Protein AF-A0A5S3U142-F1 (afdb_monomer_lite)

Foldseek 3Di:
DPPDDLVLDADKDWPQPQWVDWDADPVRDIDTDGADPDPLQVVQCVVQPPDGDDSVDDGDDPVPCPDGDIDHDDCVVVVVVVVVSVVD

Structure (mmCIF, N/CA/C/O backbone):
data_AF-A0A5S3U142-F1
#
_entry.id   AF-A0A5S3U142-F1
#
loop_
_atom_site.group_PDB
_atom_site.id
_atom_site.type_symbol
_atom_site.label_atom_id
_atom_site.label_alt_id
_atom_site.label_comp_id
_atom_site.label_asym_id
_atom_site.label_entity_id
_atom_site.label_seq_id
_atom_site.pdbx_PDB_ins_code
_atom_site.Cartn_x
_atom_site.Cartn_y
_atom_site.Cartn_z
_atom_site.occupancy
_atom_site.B_iso_or_equiv
_atom_site.auth_seq_id
_atom_site.auth_comp_id
_atom_site.auth_asym_id
_atom_site.auth_atom_id
_atom_site.pdbx_PDB_model_num
ATOM 1 N N . VAL A 1 1 ? -12.083 7.990 -9.691 1.00 78.56 1 VAL A N 1
ATOM 2 C CA . VAL A 1 1 ? -12.895 8.281 -8.474 1.00 78.56 1 VAL A CA 1
ATOM 3 C C . VAL A 1 1 ? -12.391 9.552 -7.831 1.00 78.56 1 VAL A C 1
ATOM 5 O O . VAL A 1 1 ? -13.155 10.495 -7.694 1.00 78.56 1 VAL A O 1
ATOM 8 N N . CYS A 1 2 ? -11.101 9.609 -7.506 1.00 74.81 2 CYS A N 1
ATOM 9 C CA . CYS A 1 2 ? -10.424 10.876 -7.271 1.00 74.81 2 CYS A CA 1
ATOM 10 C C . CYS A 1 2 ? -10.349 11.643 -8.601 1.00 74.81 2 CYS A C 1
ATOM 12 O O . CYS A 1 2 ? -10.146 11.024 -9.644 1.00 74.81 2 CYS A O 1
ATOM 14 N N . ASN A 1 3 ? -10.572 12.955 -8.574 1.00 84.50 3 ASN A N 1
ATOM 15 C CA . ASN A 1 3 ? -10.499 13.832 -9.743 1.00 84.50 3 ASN A CA 1
ATOM 16 C C . ASN A 1 3 ? -9.026 14.125 -10.103 1.00 84.50 3 ASN A C 1
ATOM 18 O O . ASN A 1 3 ? -8.576 15.259 -9.971 1.00 84.50 3 ASN A O 1
ATOM 22 N N . CYS A 1 4 ? -8.266 13.081 -10.444 1.00 82.19 4 CYS A N 1
ATOM 23 C CA . CYS A 1 4 ? -6.859 13.139 -10.850 1.00 82.19 4 CYS A CA 1
ATOM 24 C C . CYS A 1 4 ? -6.718 12.934 -12.364 1.00 82.19 4 CYS A C 1
ATOM 26 O O . CYS A 1 4 ? -7.542 12.249 -12.978 1.00 82.19 4 CYS A O 1
ATOM 28 N N . HIS A 1 5 ? -5.679 13.513 -12.968 1.00 80.06 5 HIS A N 1
ATOM 29 C CA . HIS A 1 5 ? -5.359 13.257 -14.370 1.00 80.06 5 HIS A CA 1
ATOM 30 C C . HIS A 1 5 ? -4.686 11.888 -14.525 1.00 80.06 5 HIS A C 1
ATOM 32 O O . HIS A 1 5 ? -4.065 11.376 -13.595 1.00 80.06 5 HIS A O 1
ATOM 38 N N . ALA A 1 6 ? -4.767 11.292 -15.719 1.00 77.94 6 ALA A N 1
ATOM 39 C CA . ALA A 1 6 ? -4.087 10.028 -16.010 1.00 77.94 6 ALA A CA 1
ATOM 40 C C . ALA A 1 6 ? -2.564 10.114 -15.778 1.00 77.94 6 ALA A C 1
ATOM 42 O O . ALA A 1 6 ? -1.965 9.150 -15.310 1.00 77.94 6 ALA A O 1
ATOM 43 N N . SER A 1 7 ? -1.964 11.288 -16.017 1.00 80.75 7 SER A N 1
ATOM 44 C CA . SER A 1 7 ? -0.550 11.573 -15.734 1.00 80.75 7 SER A CA 1
ATOM 45 C C . SER A 1 7 ? -0.179 11.512 -14.252 1.00 80.75 7 SER A C 1
ATOM 47 O O . SER A 1 7 ? 0.995 11.343 -13.940 1.00 80.75 7 SER A O 1
ATOM 49 N N . ASP A 1 8 ? -1.156 11.652 -13.354 1.00 82.38 8 ASP A N 1
ATOM 50 C CA . ASP A 1 8 ? -0.937 11.670 -11.904 1.00 82.38 8 ASP A CA 1
ATOM 51 C C . ASP A 1 8 ? -0.996 10.258 -11.296 1.00 82.38 8 ASP A C 1
ATOM 53 O O . ASP A 1 8 ? -0.741 10.078 -10.106 1.00 82.38 8 ASP A O 1
ATOM 57 N N . ASN A 1 9 ? -1.355 9.245 -12.093 1.00 78.62 9 ASN A N 1
ATOM 58 C CA . ASN A 1 9 ? -1.477 7.865 -11.641 1.00 78.62 9 ASN A CA 1
ATOM 59 C C . ASN A 1 9 ? -0.241 7.060 -12.058 1.00 78.62 9 ASN A C 1
ATOM 61 O O . ASN A 1 9 ? -0.061 6.734 -13.231 1.00 78.62 9 ASN A O 1
ATOM 65 N N . GLU A 1 10 ? 0.585 6.677 -11.084 1.00 82.88 10 GLU A N 1
ATOM 66 C CA . GLU A 1 10 ? 1.717 5.775 -11.307 1.00 82.88 10 GLU A C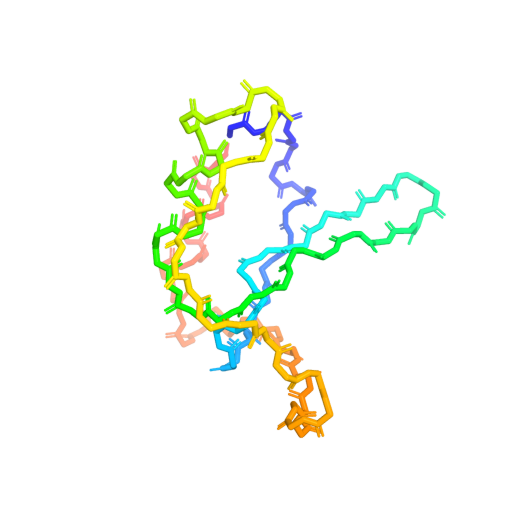A 1
ATOM 67 C C . GLU A 1 10 ? 1.366 4.345 -10.872 1.00 82.88 10 GLU A C 1
ATOM 69 O O . GLU A 1 10 ? 0.987 4.087 -9.728 1.00 82.88 10 GLU A O 1
ATOM 74 N N . GLY A 1 11 ? 1.499 3.393 -11.798 1.00 82.12 11 GLY A N 1
ATOM 75 C CA . GLY A 1 11 ? 1.366 1.972 -11.493 1.00 82.12 11 GLY A CA 1
ATOM 76 C C . GLY A 1 1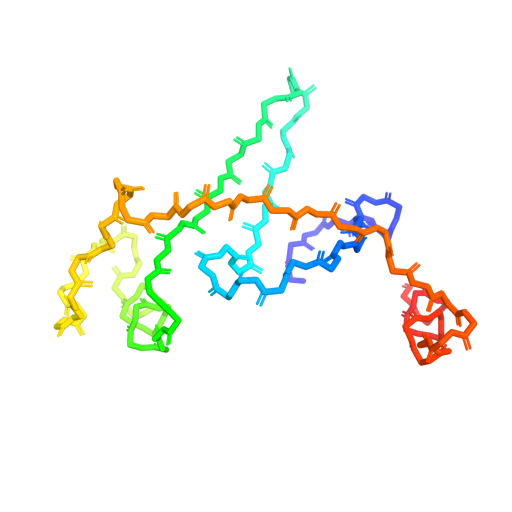1 ? 2.653 1.418 -10.885 1.00 82.12 11 GLY A C 1
ATOM 77 O O . GLY A 1 11 ? 3.729 1.587 -11.455 1.00 82.12 11 GLY A O 1
ATOM 78 N N . ALA A 1 12 ? 2.543 0.693 -9.773 1.00 84.31 12 ALA A N 1
ATOM 79 C CA . ALA A 1 12 ? 3.645 -0.059 -9.181 1.00 84.31 12 ALA A CA 1
ATOM 80 C C . ALA A 1 12 ? 3.190 -1.475 -8.814 1.00 84.31 12 ALA A C 1
ATOM 82 O O . ALA A 1 12 ? 2.117 -1.682 -8.248 1.00 84.31 12 ALA A O 1
ATOM 83 N N . LEU A 1 13 ? 4.024 -2.461 -9.128 1.00 83.00 13 LEU A N 1
ATOM 84 C CA . LEU A 1 13 ? 3.850 -3.839 -8.696 1.00 83.00 13 LEU A CA 1
ATOM 85 C C . LEU A 1 13 ? 4.438 -3.991 -7.294 1.00 83.00 13 LEU A C 1
ATOM 87 O O . LEU A 1 13 ? 5.645 -3.829 -7.094 1.00 83.00 13 LEU A O 1
ATOM 91 N N . HIS A 1 14 ? 3.572 -4.333 -6.345 1.00 84.50 14 HIS A N 1
ATOM 92 C CA . HIS A 1 14 ? 3.935 -4.654 -4.974 1.00 84.50 14 HIS A CA 1
ATOM 93 C C . HIS A 1 14 ? 3.477 -6.092 -4.672 1.00 84.50 14 HIS A C 1
ATOM 95 O O . HIS A 1 14 ? 2.273 -6.347 -4.603 1.00 84.50 14 HIS A O 1
ATOM 101 N N . PRO A 1 15 ? 4.403 -7.065 -4.555 1.00 75.62 15 PRO A N 1
ATOM 102 C CA . PRO A 1 15 ? 4.044 -8.476 -4.400 1.00 75.62 15 PRO A CA 1
ATOM 103 C C . PRO A 1 15 ? 3.407 -8.778 -3.039 1.00 75.62 15 PRO A C 1
ATOM 105 O O . PRO A 1 15 ? 2.664 -9.748 -2.908 1.00 75.62 15 PRO A O 1
ATOM 108 N N . HIS A 1 16 ? 3.669 -7.944 -2.032 1.00 76.44 16 HIS A N 1
ATOM 109 C CA . HIS A 1 16 ? 3.041 -8.053 -0.724 1.00 76.44 16 HIS A CA 1
ATOM 110 C C . HIS A 1 16 ? 1.729 -7.262 -0.719 1.00 76.44 16 HIS A C 1
ATOM 112 O O . HIS A 1 16 ? 1.721 -6.057 -0.893 1.00 76.44 16 HIS A O 1
ATOM 118 N N . SER A 1 17 ? 0.579 -7.886 -0.488 1.00 76.44 17 SER A N 1
ATOM 119 C CA . SER A 1 17 ? -0.713 -7.175 -0.556 1.00 76.44 17 SER A CA 1
ATOM 120 C C . SER A 1 17 ? -1.055 -6.351 0.703 1.00 76.44 17 SER A C 1
ATOM 122 O O . SER A 1 17 ? -2.228 -6.163 1.013 1.00 76.44 17 SER A O 1
ATOM 124 N N . HIS A 1 18 ? -0.052 -5.878 1.452 1.00 78.62 18 HIS A N 1
ATOM 125 C CA . HIS A 1 18 ? -0.245 -5.103 2.689 1.00 78.62 18 HIS A CA 1
ATOM 126 C C . HIS A 1 18 ? -0.485 -3.605 2.447 1.00 78.62 18 HIS A C 1
ATOM 128 O O . HIS A 1 18 ? -0.998 -2.911 3.326 1.00 78.62 18 HIS A O 1
ATOM 134 N N . LEU A 1 19 ? -0.119 -3.122 1.258 1.00 77.94 19 LEU A N 1
ATOM 135 C CA . LEU A 1 19 ? -0.235 -1.735 0.809 1.00 77.94 19 LEU A CA 1
ATOM 136 C C . LEU A 1 19 ? -1.122 -1.670 -0.442 1.00 77.94 19 LEU A C 1
ATOM 138 O O . LEU A 1 19 ? -0.610 -1.802 -1.554 1.00 77.94 19 LEU A O 1
ATOM 142 N N . PRO A 1 20 ? -2.447 -1.503 -0.292 1.00 72.94 20 PRO A N 1
ATOM 143 C CA . PRO A 1 20 ? -3.365 -1.472 -1.427 1.00 72.94 20 PRO A CA 1
ATOM 144 C C . PRO A 1 20 ? -3.206 -0.239 -2.329 1.00 72.94 20 PRO A C 1
ATOM 146 O O . PRO A 1 20 ? -3.450 -0.353 -3.527 1.00 72.94 20 PRO A O 1
ATOM 149 N N . ALA A 1 21 ? -2.826 0.927 -1.788 1.00 81.00 21 ALA A N 1
ATOM 150 C CA . ALA A 1 21 ? -2.591 2.149 -2.563 1.00 81.00 21 ALA A CA 1
ATOM 151 C C . ALA A 1 21 ? -1.785 3.199 -1.773 1.00 81.00 21 ALA A C 1
ATOM 153 O O . ALA A 1 21 ? -1.734 3.172 -0.540 1.00 81.00 21 ALA A O 1
ATOM 154 N N . LEU A 1 22 ? -1.202 4.149 -2.508 1.00 89.75 22 LEU A N 1
ATOM 155 C CA . LEU A 1 22 ? -0.436 5.294 -2.009 1.00 89.75 22 LEU A CA 1
ATOM 156 C C . LEU A 1 22 ? -1.045 6.592 -2.557 1.00 89.75 22 LEU A C 1
ATOM 158 O O . LEU A 1 22 ? -1.557 6.606 -3.675 1.00 89.75 22 LEU A O 1
ATOM 162 N N . VAL A 1 23 ? -0.974 7.678 -1.787 1.00 90.56 23 VAL A N 1
ATOM 163 C CA . VAL A 1 23 ? -1.381 9.024 -2.220 1.00 90.56 23 VAL A CA 1
ATOM 164 C C . VAL A 1 23 ? -0.217 9.981 -2.011 1.00 90.56 23 VAL A C 1
ATOM 166 O O . VAL A 1 23 ? 0.249 10.139 -0.883 1.00 90.56 23 VAL A O 1
ATOM 169 N N . GLN A 1 24 ? 0.239 10.620 -3.088 1.00 91.38 24 GLN A N 1
ATOM 170 C CA . GLN A 1 24 ? 1.257 11.667 -3.041 1.00 91.38 24 GLN A CA 1
ATOM 171 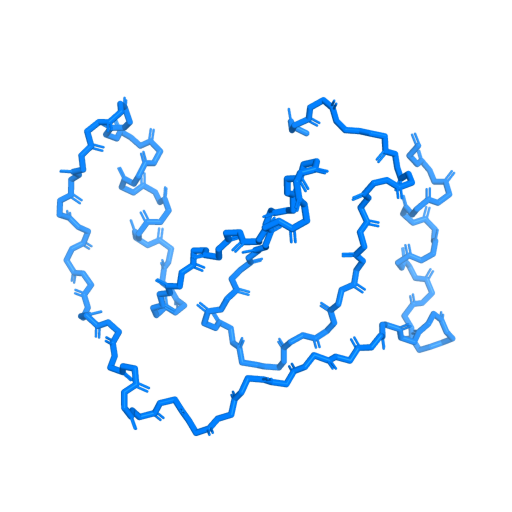C C . GLN A 1 24 ? 0.599 13.050 -2.994 1.00 91.38 24 GLN A C 1
ATOM 173 O O . GLN A 1 24 ? -0.325 13.339 -3.753 1.00 91.38 24 GLN A O 1
ATOM 178 N N . TYR A 1 25 ? 1.086 13.905 -2.102 1.00 89.81 25 TYR A N 1
ATOM 179 C CA . TYR A 1 25 ? 0.667 15.296 -1.966 1.00 89.81 25 TYR A CA 1
ATOM 180 C C . TYR A 1 25 ? 1.637 16.234 -2.696 1.00 89.81 25 TYR A C 1
ATOM 182 O O . TYR A 1 25 ? 2.772 15.876 -3.007 1.00 89.81 25 TYR A O 1
ATOM 190 N N . GLN A 1 26 ? 1.192 17.467 -2.958 1.00 88.94 26 GLN A N 1
ATOM 191 C CA . GLN A 1 26 ? 1.978 18.478 -3.686 1.00 88.94 26 GLN A CA 1
ATOM 192 C C . GLN A 1 26 ? 3.269 18.892 -2.965 1.00 88.94 26 GLN A C 1
ATOM 194 O O . GLN A 1 26 ? 4.198 19.384 -3.598 1.00 88.94 26 GLN A O 1
ATOM 199 N N . ASP A 1 27 ? 3.336 18.690 -1.649 1.00 92.12 27 ASP A N 1
ATOM 200 C CA . ASP A 1 27 ? 4.534 18.916 -0.837 1.00 92.12 27 ASP A CA 1
ATOM 201 C C . ASP A 1 27 ? 5.565 17.774 -0.949 1.00 92.12 27 ASP A C 1
ATOM 203 O O . ASP A 1 27 ? 6.630 17.835 -0.336 1.00 92.12 27 ASP A O 1
ATOM 207 N N . GLY A 1 28 ? 5.261 16.737 -1.736 1.00 87.88 28 GLY A N 1
ATOM 208 C CA . GLY A 1 28 ? 6.087 15.548 -1.918 1.00 87.88 28 GLY A CA 1
ATOM 209 C C . GLY A 1 28 ? 5.888 14.482 -0.840 1.00 87.88 28 GLY A C 1
ATOM 210 O O . GLY A 1 28 ? 6.493 13.412 -0.939 1.00 87.88 28 GLY A O 1
ATOM 211 N N . SER A 1 29 ? 5.044 14.727 0.167 1.00 90.62 29 SER A N 1
ATOM 212 C CA . SER A 1 29 ? 4.711 13.724 1.175 1.00 90.62 29 SER A CA 1
ATOM 213 C C . SER A 1 29 ? 3.836 12.618 0.582 1.00 90.62 29 SER A C 1
ATOM 215 O O . SER A 1 29 ? 3.048 12.836 -0.341 1.00 90.62 29 SER A O 1
ATOM 217 N N . VAL A 1 30 ? 3.990 11.401 1.106 1.00 90.38 30 VAL A N 1
ATOM 218 C CA . VAL A 1 30 ? 3.228 10.229 0.666 1.00 90.38 30 VAL A CA 1
ATOM 219 C C . VAL A 1 30 ? 2.515 9.627 1.864 1.00 90.38 30 VAL A C 1
ATOM 221 O O . VAL A 1 30 ? 3.146 9.303 2.872 1.00 90.38 30 VAL A O 1
ATOM 224 N N . LEU A 1 31 ? 1.202 9.451 1.742 1.00 90.50 31 LEU A N 1
ATOM 225 C CA . LEU A 1 31 ? 0.404 8.698 2.700 1.00 90.50 31 LEU A CA 1
ATOM 226 C C . LEU A 1 31 ? 0.077 7.319 2.146 1.00 90.50 31 LEU A C 1
ATOM 228 O O . LEU A 1 31 ? -0.302 7.151 0.987 1.00 90.50 31 LEU A O 1
ATOM 232 N N . ALA A 1 32 ? 0.206 6.333 3.023 1.00 89.12 32 ALA A N 1
ATOM 233 C CA . ALA A 1 32 ? -0.005 4.935 2.719 1.00 89.12 32 ALA A CA 1
ATOM 234 C C . ALA A 1 32 ? -0.996 4.349 3.720 1.00 89.12 32 ALA A C 1
ATOM 236 O O . ALA A 1 32 ? -0.789 4.443 4.933 1.00 89.12 32 ALA A O 1
ATOM 237 N N . GLN A 1 33 ? -2.067 3.731 3.227 1.00 88.00 33 GLN A N 1
ATOM 238 C CA . GLN A 1 33 ? -2.925 2.919 4.082 1.00 88.00 33 GLN A CA 1
ATOM 239 C C . GLN A 1 33 ? -2.350 1.503 4.113 1.00 88.00 33 GLN A C 1
ATOM 241 O O . GLN A 1 33 ? -2.189 0.891 3.065 1.00 88.00 33 GLN A O 1
ATOM 246 N N . MET A 1 34 ? -2.004 1.007 5.304 1.00 89.12 34 MET A N 1
ATOM 247 C CA . MET A 1 34 ? -1.438 -0.330 5.501 1.00 89.12 34 MET A CA 1
ATOM 248 C C . MET A 1 34 ? -2.381 -1.202 6.313 1.00 89.12 34 MET A C 1
ATOM 250 O O . MET A 1 34 ? -2.944 -0.760 7.317 1.00 89.12 34 MET A O 1
ATOM 254 N N . GLY A 1 35 ? -2.511 -2.461 5.916 1.00 86.56 35 GLY A N 1
ATOM 255 C CA . GLY A 1 35 ? -3.318 -3.429 6.638 1.00 86.56 35 GLY A CA 1
ATOM 256 C C . GLY A 1 35 ? -3.020 -4.860 6.225 1.00 86.56 35 GLY A C 1
ATOM 257 O O . GLY A 1 35 ? -2.302 -5.134 5.266 1.00 86.56 35 GLY A O 1
ATOM 258 N N . ASN A 1 36 ? -3.599 -5.803 6.958 1.00 86.88 36 ASN A N 1
ATOM 259 C CA . ASN A 1 36 ? -3.698 -7.161 6.443 1.00 86.88 36 ASN A CA 1
ATOM 260 C C . ASN A 1 36 ? -4.618 -7.158 5.204 1.00 86.88 36 ASN A C 1
ATOM 262 O O . ASN A 1 36 ? -5.584 -6.389 5.198 1.00 86.88 36 ASN A O 1
ATOM 266 N N . PRO A 1 37 ? -4.348 -7.988 4.176 1.00 85.25 37 PRO A N 1
ATOM 267 C CA . PRO A 1 37 ? -5.177 -8.085 2.974 1.00 85.25 37 PRO A CA 1
ATOM 268 C C . PRO A 1 37 ? -6.536 -8.713 3.315 1.00 85.25 37 PRO A C 1
ATOM 270 O O . PRO A 1 37 ? -6.758 -9.911 3.156 1.00 85.25 37 PRO A O 1
ATOM 273 N N . ASP A 1 38 ? -7.434 -7.892 3.848 1.00 87.62 38 ASP A N 1
ATOM 274 C CA . ASP A 1 38 ? -8.747 -8.279 4.345 1.00 87.62 38 ASP A CA 1
ATOM 275 C C . ASP A 1 38 ? -9.772 -7.208 3.968 1.00 87.62 38 ASP A C 1
ATOM 277 O O . ASP A 1 38 ? -9.671 -6.052 4.386 1.00 87.62 38 ASP A O 1
ATOM 281 N N . MET A 1 39 ? -10.779 -7.609 3.190 1.00 89.75 39 MET A N 1
ATOM 282 C CA . MET A 1 39 ? -11.832 -6.721 2.692 1.00 89.75 39 MET A CA 1
ATOM 283 C C . MET A 1 39 ? -12.746 -6.176 3.792 1.00 89.75 39 MET A C 1
ATOM 285 O O . MET A 1 39 ? -13.426 -5.174 3.570 1.00 89.75 39 MET A O 1
ATOM 289 N N . ARG A 1 40 ? -12.750 -6.767 4.993 1.00 90.75 40 ARG A N 1
ATOM 290 C CA . ARG A 1 40 ? -13.530 -6.246 6.126 1.00 90.75 40 ARG A CA 1
ATOM 291 C C . ARG A 1 40 ? -13.125 -4.822 6.489 1.00 90.75 40 ARG A C 1
ATOM 293 O O . ARG A 1 40 ? -13.991 -4.001 6.766 1.00 90.75 40 ARG A O 1
ATOM 300 N N . THR A 1 41 ? -11.833 -4.508 6.415 1.00 89.62 41 THR A N 1
ATOM 301 C CA . THR A 1 41 ? -11.296 -3.178 6.735 1.00 89.62 41 THR A CA 1
ATOM 302 C C . THR A 1 41 ? -11.805 -2.081 5.785 1.00 89.62 41 THR A C 1
ATOM 304 O O . THR A 1 41 ? -12.378 -1.110 6.281 1.00 89.62 41 THR A O 1
ATOM 307 N N . PRO A 1 42 ? -11.660 -2.181 4.444 1.00 89.50 42 PRO A N 1
ATOM 308 C CA . PRO A 1 42 ? -12.193 -1.166 3.536 1.00 89.50 42 PRO A CA 1
ATOM 309 C C . PRO A 1 42 ? -13.727 -1.097 3.543 1.00 89.50 42 PRO A C 1
ATOM 311 O O . PRO A 1 42 ? -14.267 -0.001 3.424 1.00 89.50 42 PRO A O 1
ATOM 314 N N . ILE A 1 43 ? -14.436 -2.217 3.739 1.00 91.19 43 ILE A N 1
ATOM 315 C CA . ILE A 1 43 ? -15.907 -2.217 3.847 1.00 91.19 43 ILE A CA 1
ATOM 316 C C . ILE A 1 43 ? -16.357 -1.465 5.105 1.00 91.19 43 ILE A C 1
ATOM 318 O O . ILE A 1 43 ? -17.196 -0.570 5.014 1.00 91.19 43 ILE A O 1
ATOM 322 N N . ALA A 1 44 ? -15.775 -1.774 6.267 1.00 91.81 44 ALA A N 1
ATOM 323 C CA . ALA A 1 44 ? -16.074 -1.074 7.514 1.00 91.81 44 ALA A CA 1
ATOM 324 C C . ALA A 1 44 ? -15.733 0.420 7.417 1.00 91.81 44 ALA A C 1
ATOM 326 O O . ALA A 1 44 ? -16.513 1.259 7.862 1.00 91.81 44 ALA A O 1
ATOM 327 N N . HIS A 1 45 ? -14.610 0.764 6.776 1.00 91.44 45 HIS A N 1
ATOM 328 C CA . HIS A 1 45 ? -14.234 2.156 6.535 1.00 91.44 45 HIS A CA 1
ATOM 329 C C . HIS A 1 45 ? -15.256 2.885 5.656 1.00 91.44 45 HIS A C 1
ATOM 331 O O . HIS A 1 45 ? -15.629 4.008 5.973 1.00 91.44 45 HIS A O 1
ATOM 337 N N . ALA A 1 46 ? -15.726 2.268 4.570 1.00 92.25 46 ALA A N 1
ATOM 338 C CA . ALA A 1 46 ? -16.714 2.880 3.685 1.00 92.25 46 ALA A CA 1
ATOM 339 C C . ALA A 1 46 ? -18.076 3.091 4.369 1.00 92.25 46 ALA A C 1
ATOM 341 O O . ALA A 1 46 ? -18.719 4.108 4.127 1.00 92.25 46 ALA A O 1
ATOM 342 N N . LEU A 1 47 ? -18.505 2.159 5.228 1.00 94.50 47 LEU A N 1
ATOM 343 C CA . LEU A 1 47 ? -19.794 2.230 5.929 1.00 94.50 47 LEU A CA 1
ATOM 344 C C . LEU A 1 47 ? -19.798 3.201 7.116 1.00 94.50 47 LEU A C 1
ATOM 346 O O . LEU A 1 47 ? -20.842 3.768 7.423 1.00 94.50 47 LEU A O 1
ATOM 350 N N . ALA A 1 48 ? -18.662 3.366 7.795 1.00 94.50 48 ALA A N 1
ATOM 351 C CA . ALA A 1 48 ? -18.560 4.177 9.008 1.00 94.50 48 ALA A CA 1
ATOM 352 C C . ALA A 1 48 ? -17.988 5.582 8.772 1.00 94.50 48 ALA A C 1
ATOM 354 O O . ALA A 1 48 ? -17.953 6.377 9.706 1.00 94.50 48 ALA A O 1
ATOM 355 N N . PHE A 1 49 ? -17.527 5.899 7.557 1.00 92.25 49 PHE A N 1
ATOM 356 C CA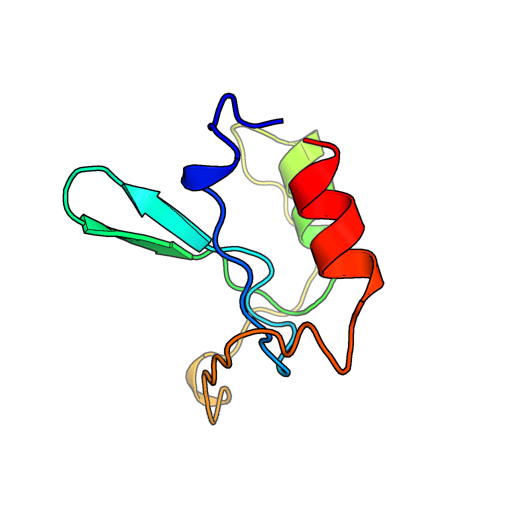 . PHE A 1 49 ? -16.889 7.183 7.263 1.00 92.25 49 PHE A CA 1
ATOM 357 C C . PHE A 1 49 ? -17.787 8.375 7.663 1.00 92.25 49 PHE A C 1
ATOM 359 O O . PHE A 1 49 ? -18.967 8.383 7.308 1.00 92.25 49 PHE A O 1
ATOM 366 N N . PRO A 1 50 ? -17.255 9.412 8.347 1.00 93.56 50 PRO A N 1
ATOM 367 C CA . PRO A 1 50 ? -15.838 9.678 8.646 1.00 93.56 50 PRO A CA 1
ATOM 368 C C . PRO A 1 50 ? -15.290 8.977 9.898 1.00 93.56 50 PRO A C 1
ATOM 370 O O . PRO A 1 50 ? -14.089 9.047 10.168 1.00 93.56 50 PRO A O 1
ATOM 373 N N . GLU A 1 51 ? -16.146 8.310 10.663 1.00 94.19 51 GLU A N 1
ATOM 374 C CA . GLU A 1 51 ? -15.770 7.576 11.865 1.00 94.19 51 GLU A CA 1
ATOM 375 C C . GLU A 1 51 ? -15.063 6.249 11.527 1.00 94.19 51 GLU A C 1
ATOM 377 O O . GLU A 1 51 ? -14.895 5.847 10.369 1.00 94.19 51 GLU A O 1
ATOM 382 N N . ARG A 1 52 ? -14.578 5.563 12.564 1.00 89.88 52 ARG A N 1
ATOM 383 C CA . ARG A 1 52 ? -13.925 4.256 12.453 1.00 89.88 52 ARG A CA 1
ATOM 384 C C . ARG A 1 52 ? -14.781 3.215 13.160 1.00 89.88 52 ARG A C 1
ATOM 386 O O . ARG A 1 52 ? -14.967 3.299 14.369 1.00 89.88 52 ARG A O 1
ATOM 393 N N . ALA A 1 53 ? -15.249 2.220 12.414 1.00 89.25 53 ALA A N 1
ATOM 394 C CA . ALA A 1 53 ? -15.853 1.021 12.983 1.00 89.25 53 ALA A CA 1
ATOM 395 C C . ALA A 1 53 ? -14.803 -0.082 13.165 1.00 89.25 53 ALA A C 1
ATOM 397 O O . ALA A 1 53 ? -13.849 -0.182 12.388 1.00 89.25 53 ALA A O 1
ATOM 398 N N . ASP A 1 54 ? -15.001 -0.928 14.175 1.00 89.31 54 ASP A N 1
ATOM 399 C CA . ASP A 1 54 ? -14.218 -2.150 14.331 1.00 89.31 54 ASP A CA 1
ATOM 400 C C . ASP A 1 54 ? -14.547 -3.131 13.193 1.00 89.31 54 ASP A C 1
ATOM 402 O O . ASP A 1 54 ? -15.702 -3.503 12.979 1.00 89.31 54 ASP A O 1
ATOM 406 N N . ALA A 1 55 ? -13.520 -3.539 12.448 1.00 86.06 55 ALA A N 1
ATOM 407 C CA . ALA A 1 55 ? -13.627 -4.489 11.344 1.00 86.06 55 ALA A CA 1
ATOM 408 C C . ALA A 1 55 ? -13.391 -5.951 11.781 1.00 86.06 55 ALA A C 1
ATOM 410 O O . ALA A 1 55 ? -13.502 -6.866 10.960 1.00 86.06 55 ALA A O 1
ATOM 411 N N . GLY A 1 56 ? -13.022 -6.194 13.047 1.00 84.50 56 GLY A N 1
ATOM 412 C CA . GLY A 1 56 ? -12.752 -7.529 13.596 1.00 84.50 56 GLY A CA 1
ATOM 413 C C . GLY A 1 56 ? -11.516 -8.224 13.006 1.00 84.50 56 GLY A C 1
ATOM 414 O O . GLY A 1 56 ? -11.380 -9.448 13.096 1.00 84.50 56 GLY A O 1
ATOM 415 N N . GLY A 1 57 ? -10.636 -7.469 12.344 1.00 81.12 57 GLY A N 1
ATOM 416 C CA . GLY A 1 57 ? -9.393 -7.960 11.750 1.00 81.12 57 GLY A CA 1
ATOM 417 C C . GLY A 1 57 ? -8.247 -8.018 12.761 1.00 81.12 57 GLY A C 1
ATOM 418 O O . GLY A 1 57 ? -8.208 -7.260 13.728 1.00 81.12 57 GLY A O 1
ATOM 419 N N . LYS A 1 58 ? -7.265 -8.899 12.527 1.00 85.00 58 LYS A N 1
ATOM 420 C CA . LYS A 1 58 ? -6.018 -8.864 13.305 1.00 85.00 58 LYS A CA 1
ATOM 421 C C . LYS A 1 58 ? -5.259 -7.569 12.986 1.00 85.00 58 LYS A C 1
ATOM 423 O O . LYS A 1 58 ? -5.169 -7.229 11.801 1.00 85.00 58 LYS A O 1
ATOM 428 N N . PRO A 1 59 ? -4.671 -6.889 13.986 1.00 85.00 59 PRO A N 1
ATOM 429 C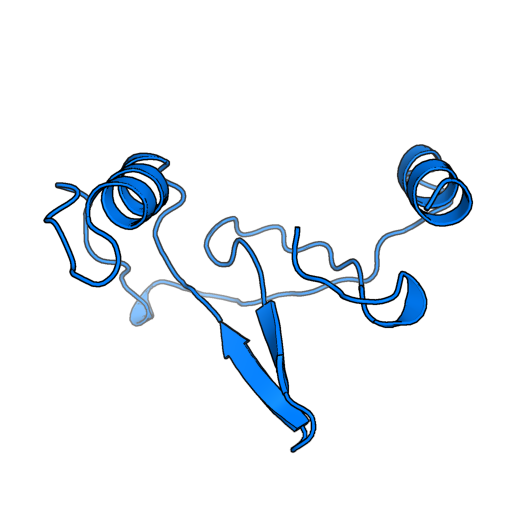 CA . PRO A 1 59 ? -3.766 -5.777 13.738 1.00 85.00 59 PRO A CA 1
ATOM 430 C C . PRO A 1 59 ? -2.613 -6.202 12.825 1.00 85.00 59 PRO A C 1
ATOM 432 O O . PRO A 1 59 ? -2.152 -7.347 12.876 1.00 85.00 59 PRO A O 1
ATOM 435 N N . LEU A 1 60 ? -2.160 -5.281 11.978 1.00 85.81 60 LEU A N 1
ATOM 436 C CA . LEU A 1 60 ? -0.957 -5.485 11.184 1.00 85.81 60 LEU A CA 1
ATOM 437 C C . LEU A 1 60 ? 0.263 -5.461 12.111 1.00 85.81 60 LEU A C 1
ATOM 439 O O . LEU A 1 60 ? 0.443 -4.521 12.882 1.00 85.81 60 LEU A O 1
ATOM 443 N N . ASP A 1 61 ? 1.100 -6.489 12.020 1.00 87.56 61 ASP A N 1
ATOM 444 C CA . ASP A 1 61 ? 2.358 -6.555 12.758 1.00 87.56 61 ASP A CA 1
ATOM 445 C C . ASP A 1 61 ? 3.486 -6.017 11.877 1.00 87.56 61 ASP A C 1
ATOM 447 O O . ASP A 1 61 ? 4.052 -6.739 11.057 1.00 87.56 61 ASP A O 1
ATOM 451 N N . ILE A 1 62 ? 3.782 -4.725 12.030 1.00 83.94 62 ILE A N 1
ATOM 452 C CA . ILE A 1 62 ? 4.771 -4.014 11.208 1.00 83.94 62 ILE A CA 1
ATOM 453 C C . ILE A 1 62 ? 6.163 -4.634 11.371 1.00 83.94 62 ILE A C 1
ATOM 455 O O . ILE A 1 62 ? 6.913 -4.715 10.405 1.00 83.94 62 ILE A O 1
ATOM 459 N N . ALA A 1 63 ? 6.493 -5.140 12.563 1.00 86.25 63 ALA A N 1
ATOM 460 C CA . ALA A 1 63 ? 7.791 -5.754 12.827 1.00 86.25 63 ALA A CA 1
ATOM 461 C C . ALA A 1 63 ? 7.984 -7.088 12.085 1.00 86.25 63 ALA A C 1
ATOM 463 O O . ALA A 1 63 ? 9.116 -7.535 11.915 1.00 86.25 63 ALA A O 1
ATOM 464 N N . LYS A 1 64 ? 6.894 -7.727 11.636 1.00 85.31 64 LYS A N 1
ATOM 465 C CA . LYS A 1 64 ? 6.935 -8.941 10.805 1.00 85.31 64 LYS A CA 1
ATOM 466 C C . LYS A 1 64 ? 6.959 -8.656 9.307 1.00 85.31 64 LYS A C 1
ATOM 468 O O . LYS A 1 64 ? 7.123 -9.594 8.529 1.00 85.31 64 LYS A O 1
ATOM 473 N N . ILE A 1 65 ? 6.783 -7.403 8.889 1.00 83.38 65 ILE A N 1
ATOM 474 C CA . ILE A 1 65 ? 6.906 -7.028 7.482 1.00 83.38 65 ILE A CA 1
ATOM 475 C C . ILE A 1 65 ? 8.397 -6.999 7.163 1.00 83.38 65 ILE A C 1
ATOM 477 O O . ILE A 1 65 ? 9.104 -6.077 7.557 1.00 83.38 65 ILE A O 1
ATOM 481 N N . ALA A 1 66 ? 8.869 -8.048 6.491 1.00 76.50 66 ALA A N 1
ATOM 482 C CA . ALA A 1 66 ? 10.279 -8.193 6.155 1.00 76.50 66 ALA A CA 1
ATOM 483 C C . ALA A 1 66 ? 10.728 -7.142 5.132 1.00 76.50 66 ALA A C 1
ATOM 485 O O . ALA A 1 66 ? 11.752 -6.504 5.337 1.00 76.50 66 ALA A O 1
ATOM 486 N N . ASP A 1 67 ? 9.933 -6.933 4.075 1.00 82.56 67 ASP A N 1
ATOM 487 C CA . ASP A 1 67 ? 10.299 -6.068 2.958 1.00 82.56 67 ASP A CA 1
ATOM 488 C C . ASP A 1 67 ? 9.089 -5.351 2.348 1.00 82.56 67 ASP A C 1
ATOM 490 O O . ASP A 1 67 ? 8.012 -5.926 2.164 1.00 82.56 67 ASP A O 1
ATOM 494 N N . LEU A 1 68 ? 9.306 -4.100 1.938 1.00 85.56 68 LEU A N 1
ATOM 495 C CA . LEU A 1 68 ? 8.376 -3.319 1.125 1.00 85.56 68 LEU A CA 1
ATOM 496 C C . LEU A 1 68 ? 9.007 -3.037 -0.242 1.00 85.56 68 LEU A C 1
ATOM 498 O O . LEU A 1 68 ? 9.716 -2.051 -0.427 1.00 85.56 68 LEU A O 1
ATOM 502 N N . THR A 1 69 ? 8.777 -3.934 -1.201 1.00 86.88 69 THR A N 1
ATOM 503 C CA . THR A 1 69 ? 9.364 -3.852 -2.546 1.00 86.88 69 THR A CA 1
ATOM 504 C C . THR A 1 69 ? 8.371 -3.323 -3.569 1.00 86.88 69 THR A C 1
ATOM 506 O O . THR A 1 69 ? 7.261 -3.834 -3.691 1.00 86.88 69 THR A O 1
ATOM 509 N N . PHE A 1 70 ? 8.785 -2.331 -4.352 1.00 87.25 70 PHE A N 1
ATOM 510 C CA . PHE A 1 70 ? 7.997 -1.784 -5.453 1.00 87.25 70 PHE A CA 1
ATOM 511 C C . PHE A 1 70 ? 8.775 -1.946 -6.747 1.00 87.25 70 PHE A C 1
ATOM 513 O O . PHE A 1 70 ? 9.969 -1.655 -6.810 1.00 87.25 70 PHE A O 1
ATOM 520 N N . THR A 1 71 ? 8.101 -2.421 -7.784 1.00 88.00 71 THR A N 1
ATOM 521 C CA . THR A 1 71 ? 8.692 -2.593 -9.111 1.00 88.00 71 THR A CA 1
ATOM 522 C C . THR A 1 71 ? 7.812 -1.943 -10.156 1.00 88.00 71 THR A C 1
ATOM 524 O O . THR A 1 71 ? 6.587 -1.977 -10.057 1.00 88.00 71 THR A O 1
ATOM 527 N N . LYS A 1 72 ? 8.431 -1.330 -11.167 1.00 87.69 72 LYS A N 1
ATOM 528 C CA . LYS A 1 72 ? 7.672 -0.758 -12.277 1.00 87.69 72 LYS A CA 1
ATOM 529 C C . LYS A 1 72 ? 6.963 -1.878 -13.045 1.00 87.69 72 LYS A C 1
ATOM 531 O O . LYS A 1 72 ? 7.560 -2.942 -13.235 1.00 87.69 72 LYS A O 1
ATOM 536 N N . PRO A 1 73 ? 5.710 -1.671 -13.471 1.00 86.19 73 PRO A N 1
ATOM 537 C CA . PRO A 1 73 ? 5.006 -2.636 -14.288 1.00 86.19 73 PRO A CA 1
ATOM 538 C C . PRO A 1 73 ? 5.717 -2.802 -15.630 1.00 86.19 73 PRO A C 1
ATOM 540 O O . PRO A 1 73 ? 6.122 -1.835 -16.272 1.00 86.19 73 PRO A O 1
ATOM 543 N N . ASP A 1 74 ? 5.866 -4.054 -16.043 1.00 89.31 74 ASP A N 1
ATOM 544 C CA . ASP A 1 74 ? 6.388 -4.407 -17.355 1.00 89.31 74 ASP A CA 1
ATOM 545 C C . ASP A 1 74 ? 5.228 -4.465 -18.357 1.00 89.31 74 ASP A C 1
ATOM 547 O O . ASP A 1 74 ? 4.438 -5.412 -18.355 1.00 89.31 74 ASP A O 1
ATOM 551 N N . TYR A 1 75 ? 5.117 -3.447 -19.211 1.00 86.81 75 TYR A N 1
ATOM 552 C CA . TYR A 1 75 ? 4.055 -3.351 -20.216 1.00 86.81 75 TYR A CA 1
ATOM 553 C C . TYR A 1 75 ? 4.168 -4.397 -21.332 1.00 86.81 75 TYR A C 1
ATOM 555 O O . TYR A 1 75 ? 3.155 -4.724 -21.947 1.00 86.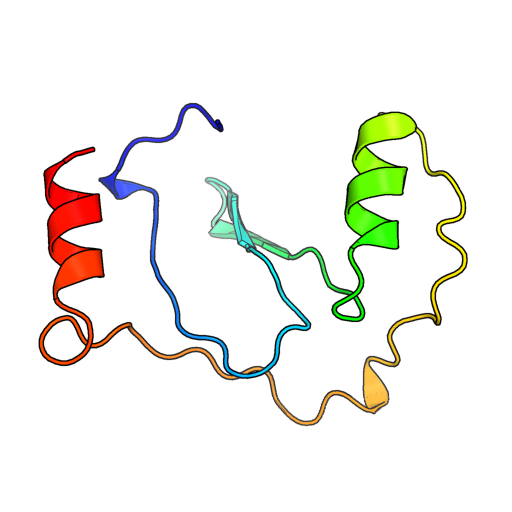81 75 TYR A O 1
ATOM 563 N N . ALA A 1 76 ? 5.354 -4.968 -21.576 1.00 89.62 76 ALA A N 1
ATOM 564 C CA . ALA A 1 76 ? 5.498 -6.077 -22.519 1.00 89.62 76 ALA A CA 1
ATOM 565 C C . ALA A 1 76 ? 4.894 -7.364 -21.940 1.00 89.62 76 ALA A C 1
ATOM 567 O O . ALA A 1 76 ? 4.270 -8.146 -22.657 1.00 89.62 76 ALA A O 1
ATOM 568 N N . ARG A 1 77 ? 5.034 -7.563 -20.623 1.00 88.75 77 ARG A N 1
ATOM 569 C CA . ARG A 1 77 ? 4.437 -8.691 -19.896 1.00 88.75 77 ARG A CA 1
ATOM 570 C C . ARG A 1 77 ? 2.948 -8.492 -19.590 1.00 88.75 77 ARG A C 1
ATOM 572 O O . ARG A 1 77 ? 2.207 -9.473 -19.556 1.00 88.75 77 ARG A O 1
ATOM 579 N N . TYR A 1 78 ? 2.510 -7.250 -19.375 1.00 87.94 78 TYR A N 1
ATOM 580 C CA . TYR A 1 78 ? 1.133 -6.881 -19.022 1.00 87.94 78 TYR A CA 1
ATOM 581 C C . TYR A 1 78 ? 0.537 -5.867 -20.022 1.00 87.94 78 TYR A C 1
ATOM 583 O O . TYR A 1 78 ? 0.266 -4.722 -19.654 1.00 87.94 78 TYR A O 1
ATOM 591 N N . PRO A 1 79 ? 0.276 -6.269 -21.280 1.00 88.12 79 PRO A N 1
ATOM 592 C CA . PRO A 1 79 ? -0.147 -5.351 -22.346 1.00 88.12 79 PRO A CA 1
ATOM 593 C C . PRO A 1 79 ? -1.492 -4.665 -22.066 1.00 88.12 79 PRO A C 1
ATOM 595 O O . PRO A 1 79 ? -1.701 -3.516 -22.448 1.00 88.12 79 PRO A O 1
ATOM 598 N N . ASN A 1 80 ? -2.387 -5.329 -21.331 1.00 89.69 80 ASN A N 1
ATOM 599 C CA . ASN A 1 80 ? -3.690 -4.767 -20.970 1.00 89.69 80 ASN A CA 1
ATOM 600 C C . ASN A 1 80 ? -3.579 -3.544 -20.048 1.00 89.69 80 ASN A C 1
ATOM 602 O O . ASN A 1 80 ? -4.485 -2.716 -20.041 1.00 89.69 80 ASN A O 1
ATOM 606 N N . LEU A 1 81 ? -2.485 -3.414 -19.286 1.00 85.81 81 LEU A N 1
ATOM 607 C CA . LEU A 1 81 ? -2.261 -2.231 -18.457 1.00 85.81 81 LEU A CA 1
ATOM 608 C C . LEU A 1 81 ? -2.018 -0.997 -19.330 1.00 85.81 81 LEU A C 1
ATOM 610 O O . LEU A 1 81 ? -2.546 0.067 -19.032 1.00 85.81 81 LEU A O 1
ATOM 614 N N . ASN A 1 82 ? -1.279 -1.155 -20.433 1.00 85.38 82 ASN A N 1
ATOM 615 C CA . ASN A 1 82 ? -1.043 -0.063 -21.372 1.00 85.38 82 ASN A CA 1
ATOM 616 C C . ASN A 1 82 ? -2.347 0.372 -22.058 1.00 85.38 82 ASN A C 1
ATOM 618 O O . ASN A 1 82 ? -2.655 1.557 -22.100 1.00 85.38 82 ASN A O 1
ATOM 622 N N . LEU A 1 83 ? -3.169 -0.592 -22.489 1.00 87.06 83 LEU A N 1
ATOM 623 C CA . LEU A 1 83 ? -4.484 -0.304 -23.077 1.00 87.06 83 LEU A CA 1
ATOM 624 C C . LEU A 1 83 ? -5.408 0.450 -22.110 1.00 87.06 83 LEU A C 1
ATOM 626 O O . LEU A 1 83 ? -6.160 1.324 -22.529 1.00 87.06 83 LEU A O 1
ATOM 630 N N . ALA A 1 84 ? -5.355 0.125 -20.816 1.00 86.56 84 ALA A N 1
ATOM 631 C CA . ALA A 1 84 ? -6.147 0.818 -19.805 1.00 86.56 84 ALA A CA 1
ATOM 632 C C . ALA A 1 84 ? -5.693 2.273 -19.604 1.00 86.56 84 ALA A C 1
ATOM 634 O O . ALA A 1 84 ? -6.539 3.135 -19.382 1.00 86.56 84 ALA A O 1
ATOM 635 N N . ILE A 1 85 ? -4.389 2.552 -19.707 1.00 85.12 85 ILE A N 1
ATOM 636 C CA . ILE A 1 85 ? -3.840 3.913 -19.611 1.00 85.12 85 ILE A CA 1
ATOM 637 C C . ILE A 1 85 ? -4.229 4.732 -20.845 1.00 85.12 85 ILE A C 1
ATOM 639 O O . ILE A 1 85 ? -4.648 5.873 -20.704 1.00 85.12 85 ILE A O 1
ATOM 643 N N . GLU A 1 86 ? -4.142 4.147 -22.041 1.00 85.44 86 GLU A N 1
ATOM 644 C CA . GLU A 1 86 ? -4.502 4.814 -23.302 1.00 85.44 86 GLU A CA 1
ATOM 645 C C . GLU A 1 86 ? -6.002 5.134 -23.421 1.00 85.44 86 GLU A C 1
ATOM 647 O O . GLU A 1 86 ? -6.379 6.037 -24.163 1.00 85.44 86 GLU A O 1
ATOM 652 N N . ALA A 1 87 ? -6.859 4.391 -22.716 1.00 86.19 87 ALA A N 1
ATOM 653 C CA . ALA A 1 87 ? -8.309 4.583 -22.735 1.00 86.19 87 ALA A CA 1
ATOM 654 C C . ALA A 1 87 ? -8.831 5.623 -21.722 1.00 86.19 87 ALA A C 1
ATOM 656 O O . ALA A 1 87 ? -10.019 5.952 -21.776 1.00 86.19 87 ALA A O 1
ATOM 657 N N . CYS A 1 88 ? -7.990 6.079 -20.785 1.00 73.75 88 CYS A N 1
ATOM 658 C CA . CYS A 1 88 ? -8.330 7.092 -19.777 1.00 73.75 88 CYS A CA 1
ATOM 659 C C . CYS A 1 88 ? -8.212 8.515 -20.334 1.00 73.75 88 CYS A C 1
ATOM 661 O O . CYS A 1 88 ? -9.071 9.344 -19.957 1.00 73.75 88 CYS A O 1
#

pLDDT: mean 85.95, std 4.94, range [72.94, 94.5]

Radius of gyration: 15.59 Å; chains: 1; bounding box: 30×28×38 Å

Secondary structure (DSSP, 8-state):
-----GGG----B-SSTT--EEEE-TTS-EEEE---S-THHHHHHHHHTTS-----PPPP-GGG------B---TTT-HHHHHHHHT-

Sequence (88 aa):
VCNCHASDNEGALHPHSHLPALVQYQDGSVLAQMGNPDMRTPIAHALAFPERADAGGKPLDIAKIADLTFTKPDYARYPNLNLAIEAC